Protein AF-A0AAW9ZR49-F1 (afdb_monomer)

Radius of gyration: 13.31 Å; Cα contacts (8 Å, |Δi|>4): 106; chains: 1; bounding box: 25×31×32 Å

Structure (mmCIF, N/CA/C/O backbone):
data_AF-A0AAW9ZR49-F1
#
_entry.id   AF-A0AAW9ZR49-F1
#
loop_
_atom_site.gro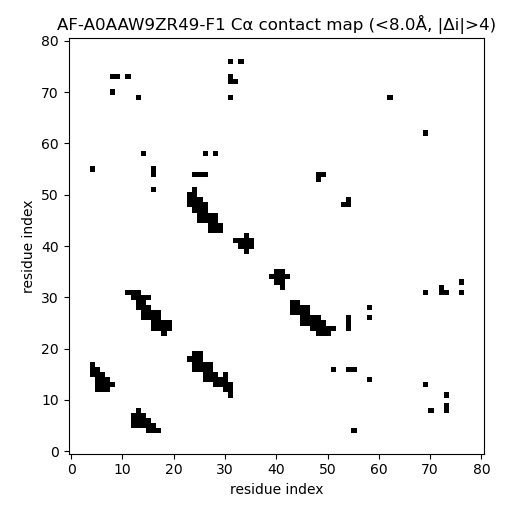up_PDB
_atom_site.id
_atom_site.type_symbol
_atom_site.label_atom_id
_atom_site.label_alt_id
_atom_site.label_comp_id
_atom_site.label_asym_id
_atom_site.label_entity_id
_atom_site.label_seq_id
_atom_site.pdbx_PDB_ins_code
_atom_site.Cartn_x
_atom_site.Cartn_y
_atom_site.Cartn_z
_atom_site.occupancy
_atom_site.B_iso_or_equiv
_atom_site.auth_seq_id
_atom_site.auth_comp_id
_atom_site.auth_asym_id
_atom_site.auth_atom_id
_atom_site.pdbx_PDB_model_num
ATOM 1 N N . MET A 1 1 ? -10.259 -1.549 -20.571 1.00 55.72 1 MET A N 1
ATOM 2 C CA . MET A 1 1 ? -10.020 -1.382 -19.120 1.00 55.72 1 MET A CA 1
ATOM 3 C C . MET A 1 1 ? -8.845 -2.269 -18.754 1.00 55.72 1 MET A C 1
ATOM 5 O O . MET A 1 1 ? -8.918 -3.463 -19.016 1.00 55.72 1 MET A O 1
ATOM 9 N N . GLY A 1 2 ? -7.744 -1.695 -18.264 1.00 68.56 2 GLY A N 1
ATOM 10 C CA . GLY A 1 2 ? -6.618 -2.482 -17.751 1.00 68.56 2 GLY A CA 1
ATOM 11 C C . GLY A 1 2 ? -6.999 -3.205 -16.455 1.00 68.56 2 GLY A C 1
ATOM 12 O O . GLY A 1 2 ? -8.046 -2.915 -15.871 1.00 68.56 2 GLY A O 1
ATOM 13 N N . PRO A 1 3 ? -6.184 -4.160 -15.997 1.00 77.31 3 PRO A N 1
ATOM 14 C CA . PRO A 1 3 ? -6.518 -4.931 -14.814 1.00 77.31 3 PRO A CA 1
ATOM 15 C C . PRO A 1 3 ? -6.305 -4.047 -13.556 1.00 77.31 3 PRO A C 1
ATOM 17 O O . PRO A 1 3 ? -5.475 -3.135 -13.580 1.00 77.31 3 PRO A O 1
ATOM 20 N N . PRO A 1 4 ? -7.048 -4.267 -12.454 1.00 84.50 4 PRO A N 1
ATOM 21 C CA . PRO A 1 4 ? -7.068 -3.336 -11.322 1.00 84.50 4 PRO A CA 1
ATOM 22 C C . PRO A 1 4 ? -5.695 -3.215 -10.651 1.00 84.50 4 PRO A C 1
ATOM 24 O O . PRO A 1 4 ? -5.003 -4.217 -10.443 1.00 84.50 4 PRO A O 1
ATOM 27 N N . THR A 1 5 ? -5.295 -1.990 -10.311 1.00 94.31 5 THR A N 1
ATOM 28 C CA . THR A 1 5 ? -3.993 -1.700 -9.688 1.00 94.31 5 THR A CA 1
ATOM 29 C C . THR A 1 5 ? -4.089 -1.306 -8.219 1.00 94.31 5 THR A C 1
ATOM 31 O O . THR A 1 5 ? -3.071 -1.315 -7.534 1.00 94.31 5 THR A O 1
ATOM 34 N N . ALA A 1 6 ? -5.284 -0.987 -7.724 1.00 96.06 6 ALA A N 1
ATOM 35 C CA . ALA A 1 6 ? -5.528 -0.680 -6.321 1.00 96.06 6 ALA A CA 1
ATOM 36 C C . ALA A 1 6 ? -6.023 -1.918 -5.562 1.00 96.06 6 ALA A C 1
ATOM 38 O O . ALA A 1 6 ? -6.819 -2.703 -6.082 1.00 96.06 6 ALA A O 1
ATOM 39 N N . LEU A 1 7 ? -5.542 -2.069 -4.331 1.00 96.00 7 LEU A N 1
ATOM 40 C CA . LEU A 1 7 ? -5.995 -3.057 -3.363 1.00 96.00 7 LEU A CA 1
ATOM 41 C C . LEU A 1 7 ? -6.816 -2.339 -2.292 1.00 96.00 7 LEU A C 1
ATOM 43 O O . LEU A 1 7 ? -6.358 -1.341 -1.731 1.00 96.00 7 LEU A O 1
ATOM 47 N N . PHE A 1 8 ? -8.004 -2.867 -2.010 1.00 96.00 8 PHE A N 1
ATOM 48 C CA . PHE A 1 8 ? -8.949 -2.279 -1.066 1.00 96.00 8 PHE A CA 1
ATOM 49 C C . PHE A 1 8 ? -9.236 -3.216 0.103 1.00 96.00 8 PHE A C 1
ATOM 51 O O . PHE A 1 8 ? -9.298 -4.433 -0.072 1.00 96.00 8 PHE A O 1
ATOM 58 N N . LEU A 1 9 ? -9.487 -2.627 1.270 1.00 96.25 9 LEU A N 1
ATOM 59 C CA . LEU A 1 9 ? -10.041 -3.295 2.441 1.00 96.25 9 LEU A CA 1
ATOM 60 C C . LEU A 1 9 ? -11.249 -2.495 2.927 1.00 96.25 9 LEU A C 1
ATOM 62 O O . LEU A 1 9 ? -11.110 -1.342 3.311 1.00 96.25 9 LEU A O 1
ATOM 66 N N . GLU A 1 10 ? -12.438 -3.101 2.894 1.00 94.00 10 GLU A N 1
ATOM 67 C CA . GLU A 1 10 ? -13.689 -2.459 3.341 1.00 94.00 10 GLU A CA 1
ATOM 68 C C . GLU A 1 10 ? -13.958 -1.082 2.694 1.00 94.00 10 GLU A C 1
ATOM 70 O O . GLU A 1 10 ? -14.487 -0.174 3.329 1.00 94.00 10 GLU A O 1
ATOM 75 N N . GLY A 1 11 ? -13.591 -0.936 1.416 1.00 92.75 11 GLY A N 1
ATOM 76 C CA . GLY A 1 11 ? -13.749 0.305 0.650 1.00 92.75 11 GLY A CA 1
ATOM 77 C C . GLY A 1 11 ? -12.583 1.292 0.776 1.00 92.75 11 GLY A C 1
ATOM 78 O O . GLY A 1 11 ? -12.507 2.214 -0.030 1.00 92.75 11 GLY A O 1
ATOM 79 N N . GLU A 1 12 ? -11.645 1.068 1.699 1.00 95.19 12 GLU A N 1
ATOM 80 C CA . GLU A 1 12 ? -10.451 1.900 1.874 1.00 95.19 12 GLU A CA 1
ATOM 81 C C . GLU A 1 12 ? -9.296 1.392 1.005 1.00 95.19 12 GLU A C 1
ATOM 83 O O . GLU A 1 12 ? -8.994 0.194 0.991 1.00 95.19 12 GLU A O 1
ATOM 88 N N . GLU A 1 13 ? -8.636 2.286 0.268 1.00 95.69 13 GLU A N 1
ATOM 89 C CA . GLU A 1 13 ? -7.447 1.934 -0.512 1.00 95.69 13 GLU A CA 1
ATOM 90 C C . GLU A 1 13 ? -6.264 1.707 0.435 1.00 95.69 13 GLU A C 1
ATOM 92 O O . GLU A 1 13 ? -5.848 2.618 1.144 1.00 95.69 13 GLU A O 1
ATOM 97 N N . VAL A 1 14 ? -5.673 0.510 0.415 1.00 97.00 14 VAL A N 1
ATOM 98 C CA . VAL A 1 14 ? -4.528 0.164 1.283 1.00 97.00 14 VAL A CA 1
ATOM 99 C C . VAL A 1 14 ? -3.203 0.127 0.523 1.00 97.00 14 VAL A C 1
ATOM 101 O O . VAL A 1 14 ? -2.137 0.371 1.093 1.00 97.00 14 VAL A O 1
ATOM 104 N N . ALA A 1 15 ? -3.258 -0.136 -0.785 1.00 97.62 15 ALA A N 1
ATOM 105 C CA . ALA A 1 15 ? -2.101 -0.094 -1.666 1.00 97.62 15 ALA A CA 1
ATOM 106 C C . ALA A 1 15 ? -2.499 0.165 -3.123 1.00 97.62 15 ALA A C 1
ATOM 108 O O . ALA A 1 15 ? -3.613 -0.154 -3.540 1.00 97.62 15 ALA A O 1
ATOM 109 N N . ARG A 1 16 ? -1.564 0.689 -3.922 1.00 96.56 16 ARG A N 1
ATOM 110 C CA . ARG A 1 16 ? -1.765 0.932 -5.355 1.00 96.56 16 ARG A CA 1
ATOM 111 C C . ARG A 1 16 ? -0.488 0.738 -6.155 1.00 96.56 16 ARG A C 1
ATOM 113 O O . ARG A 1 16 ? 0.538 1.336 -5.844 1.00 96.56 16 ARG A O 1
ATOM 120 N N . LEU A 1 17 ? -0.579 -0.050 -7.220 1.00 97.25 17 LEU A N 1
ATOM 121 C CA . LEU A 1 17 ? 0.448 -0.162 -8.250 1.00 97.25 17 LEU A CA 1
ATOM 122 C C . LEU A 1 17 ? 0.355 1.010 -9.222 1.00 97.25 17 LEU A C 1
ATOM 124 O O . LEU A 1 17 ? -0.729 1.380 -9.680 1.00 97.25 17 LEU A O 1
ATOM 128 N N . VAL A 1 18 ? 1.509 1.573 -9.549 1.00 95.38 18 VAL A N 1
ATOM 129 C CA . VAL A 1 18 ? 1.650 2.706 -10.454 1.00 95.38 18 VAL A CA 1
ATOM 130 C C . VAL A 1 18 ? 2.745 2.389 -11.459 1.00 95.38 18 VAL A C 1
ATOM 132 O O . VAL A 1 18 ? 3.822 1.922 -11.087 1.00 95.38 18 VAL A O 1
ATOM 135 N N . GLN A 1 19 ? 2.462 2.646 -12.732 1.00 94.88 19 GLN A N 1
ATOM 136 C CA . GLN A 1 19 ? 3.452 2.563 -13.794 1.00 94.88 19 GLN A CA 1
ATOM 137 C C . GLN A 1 19 ? 4.046 3.947 -14.046 1.00 94.88 19 GLN A C 1
ATOM 139 O O . GLN A 1 19 ? 3.318 4.937 -14.153 1.00 94.88 19 GLN A O 1
ATOM 144 N N . ARG A 1 20 ? 5.370 4.020 -14.148 1.00 93.31 20 ARG A N 1
ATOM 145 C CA . ARG A 1 20 ? 6.081 5.201 -14.640 1.00 93.31 20 ARG A CA 1
ATOM 146 C C . ARG A 1 20 ? 5.918 5.296 -16.157 1.00 93.31 20 ARG A C 1
ATOM 148 O O . ARG A 1 20 ? 5.725 4.289 -16.830 1.00 93.31 20 ARG A O 1
ATOM 155 N N . LEU A 1 21 ? 6.074 6.494 -16.720 1.00 95.06 21 LEU A N 1
ATOM 156 C CA . LEU A 1 21 ? 6.072 6.678 -18.182 1.00 95.06 21 LEU A CA 1
ATOM 157 C C . LEU A 1 21 ? 7.191 5.888 -18.880 1.00 95.06 21 LEU A C 1
ATOM 159 O O . LEU A 1 21 ? 7.045 5.487 -20.027 1.00 95.06 21 LEU A O 1
ATOM 163 N N . THR A 1 22 ? 8.283 5.641 -18.162 1.00 92.81 22 THR A N 1
ATOM 164 C CA . THR A 1 22 ? 9.432 4.830 -18.576 1.00 92.81 22 THR A CA 1
ATOM 165 C C . THR A 1 22 ? 9.155 3.317 -18.543 1.00 92.81 22 THR A C 1
ATOM 167 O O . THR A 1 22 ? 9.953 2.531 -19.042 1.00 92.81 22 THR A O 1
ATOM 170 N N . GLY A 1 23 ? 7.985 2.899 -18.044 1.00 90.88 23 GLY A N 1
ATOM 171 C CA . GLY A 1 23 ? 7.496 1.522 -18.091 1.00 90.88 23 GLY A CA 1
ATOM 172 C C . GLY A 1 23 ? 7.726 0.713 -16.814 1.00 90.88 23 GLY A C 1
ATOM 173 O O . GLY A 1 23 ? 7.051 -0.305 -16.632 1.00 90.88 23 GLY A O 1
ATOM 174 N N . GLU A 1 24 ? 8.603 1.163 -15.915 1.00 93.69 24 GLU A N 1
ATOM 175 C CA . GLU A 1 24 ? 8.836 0.538 -14.612 1.00 93.69 24 GLU A CA 1
ATOM 176 C C . GLU A 1 24 ? 7.643 0.736 -13.680 1.00 93.69 24 GLU A C 1
ATOM 178 O O . GLU A 1 24 ? 6.826 1.649 -13.835 1.00 93.69 24 GLU A O 1
ATOM 183 N N . TRP A 1 25 ? 7.559 -0.127 -12.674 1.00 96.25 25 TRP A N 1
ATOM 184 C CA . TRP A 1 25 ? 6.445 -0.156 -11.746 1.00 96.25 25 TRP A CA 1
ATOM 185 C C . TRP A 1 25 ? 6.908 0.139 -10.327 1.00 96.25 25 TRP A C 1
ATOM 187 O O . TRP A 1 25 ? 7.986 -0.252 -9.890 1.00 96.25 25 TRP A O 1
ATOM 197 N N . TYR A 1 26 ? 6.038 0.764 -9.553 1.00 96.81 26 TYR A N 1
ATOM 198 C CA . TYR A 1 26 ? 6.186 0.827 -8.109 1.00 96.81 26 TYR A CA 1
ATOM 199 C C . TYR A 1 26 ? 4.832 0.627 -7.443 1.00 96.81 26 TYR A C 1
ATOM 201 O O . TYR A 1 26 ? 3.778 0.792 -8.059 1.00 96.81 26 TYR A O 1
ATOM 209 N N . VAL A 1 27 ? 4.857 0.261 -6.168 1.00 97.62 27 VAL A N 1
ATOM 210 C CA . VAL A 1 27 ? 3.674 0.222 -5.314 1.00 97.62 27 VAL A CA 1
ATOM 211 C C . VAL A 1 27 ? 3.767 1.321 -4.266 1.00 97.62 27 VAL A C 1
ATOM 213 O O . VAL A 1 27 ? 4.809 1.514 -3.639 1.00 97.62 27 VAL A O 1
ATOM 216 N N . LEU A 1 28 ? 2.662 2.034 -4.075 1.00 97.00 28 LEU A N 1
ATOM 217 C CA . LEU A 1 28 ? 2.412 2.853 -2.898 1.00 97.00 28 LEU A CA 1
ATOM 218 C C . LEU A 1 28 ? 1.679 1.995 -1.871 1.00 97.00 28 LEU A C 1
ATOM 220 O O . LEU A 1 28 ? 0.579 1.518 -2.142 1.00 97.00 28 LEU A O 1
ATOM 224 N N . LEU A 1 29 ? 2.297 1.790 -0.716 1.00 97.50 29 LEU A N 1
ATOM 225 C CA . LEU A 1 29 ? 1.740 1.075 0.430 1.00 97.50 29 LEU A CA 1
ATOM 226 C C . LEU A 1 29 ? 1.212 2.068 1.470 1.00 97.50 29 LEU A C 1
ATOM 228 O O . LEU A 1 29 ? 1.503 3.263 1.403 1.00 97.50 29 LEU A O 1
ATOM 232 N N . GLU A 1 30 ? 0.490 1.547 2.464 1.00 96.50 30 GLU A N 1
ATOM 233 C CA . GLU A 1 30 ? -0.020 2.318 3.607 1.00 96.50 30 GLU A CA 1
ATOM 234 C C . GLU A 1 30 ? -0.947 3.476 3.200 1.00 96.50 30 GLU A C 1
ATOM 236 O O . GLU A 1 30 ? -0.973 4.525 3.846 1.00 96.50 30 GLU A O 1
ATOM 241 N N . ARG A 1 31 ? -1.702 3.299 2.108 1.00 95.50 31 ARG A N 1
ATOM 242 C CA . ARG A 1 31 ? -2.572 4.341 1.538 1.00 95.50 31 ARG A CA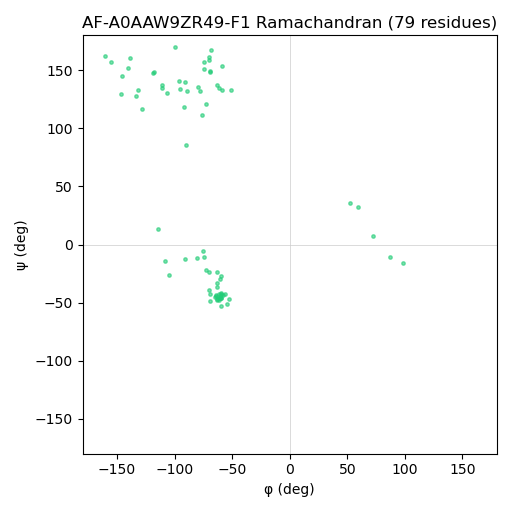 1
ATOM 243 C C . ARG A 1 31 ? -3.702 4.762 2.483 1.00 95.50 31 ARG A C 1
ATOM 245 O O . ARG A 1 31 ? -4.123 5.911 2.408 1.00 95.50 31 ARG A O 1
ATOM 252 N N . GLN A 1 32 ? -4.075 3.888 3.417 1.00 94.19 32 GLN A N 1
ATOM 253 C CA . GLN A 1 32 ? -5.074 4.128 4.457 1.00 94.19 32 GLN A CA 1
ATOM 254 C C . GLN A 1 32 ? -4.590 5.047 5.591 1.00 94.19 32 GLN A C 1
ATOM 256 O O . GLN A 1 32 ? -5.371 5.418 6.467 1.00 94.19 32 GLN A O 1
ATOM 261 N N . ARG A 1 33 ? -3.289 5.367 5.662 1.00 93.38 33 ARG A N 1
ATOM 262 C CA . ARG A 1 33 ? -2.760 6.173 6.767 1.00 93.38 33 ARG A CA 1
ATOM 263 C C . ARG A 1 33 ? -3.077 7.655 6.557 1.00 93.38 33 ARG A C 1
ATOM 265 O O . ARG A 1 33 ? -2.789 8.189 5.485 1.00 93.38 33 ARG A O 1
ATOM 272 N N . PRO A 1 34 ? -3.590 8.356 7.584 1.00 90.75 34 PRO A N 1
ATOM 273 C CA . PRO A 1 34 ? -3.862 9.780 7.478 1.00 90.75 34 PRO A CA 1
ATOM 274 C C . PRO A 1 34 ? -2.565 10.595 7.415 1.00 90.75 34 PRO A C 1
ATOM 276 O O . PRO A 1 34 ? -1.488 10.147 7.826 1.00 90.75 34 PRO A O 1
ATOM 279 N N . ALA A 1 35 ? -2.682 11.835 6.938 1.00 91.06 35 ALA A N 1
ATOM 280 C CA . ALA A 1 35 ? -1.600 12.800 7.049 1.00 91.06 35 ALA A CA 1
ATOM 281 C C . ALA A 1 35 ? -1.280 13.074 8.535 1.00 91.06 35 ALA A C 1
ATOM 283 O O . ALA A 1 35 ? -2.202 13.271 9.332 1.00 91.06 35 ALA A O 1
ATOM 284 N N . PRO A 1 36 ? 0.004 13.093 8.935 1.00 89.12 36 PRO A N 1
ATOM 285 C CA . PRO A 1 36 ? 0.387 13.511 10.277 1.00 89.12 36 PRO A CA 1
ATOM 286 C C . PRO A 1 36 ? -0.068 14.951 10.576 1.00 89.12 36 PRO A C 1
ATOM 288 O O . PRO A 1 36 ? -0.155 15.763 9.650 1.00 89.12 36 PRO A O 1
ATOM 291 N N . PRO A 1 37 ? -0.289 15.318 11.852 1.00 91.50 37 PRO A N 1
ATOM 292 C CA . PRO A 1 37 ? -0.622 16.690 12.227 1.00 91.50 37 PRO A CA 1
ATOM 293 C C . PRO A 1 37 ? 0.368 17.709 11.649 1.00 91.50 37 PRO A C 1
ATOM 295 O O . PRO A 1 37 ? 1.584 17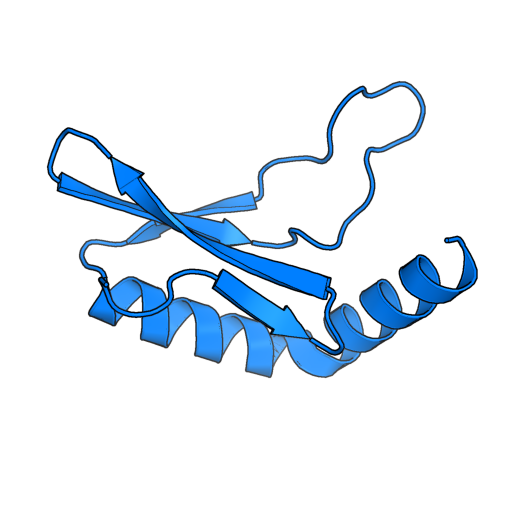.521 11.712 1.00 91.50 37 PRO A O 1
ATOM 298 N N . GLY A 1 38 ? -0.157 18.787 11.062 1.00 93.06 38 GLY A N 1
ATOM 299 C CA . GLY A 1 38 ? 0.655 19.836 10.437 1.00 93.06 38 GLY A CA 1
ATOM 300 C C . GLY A 1 38 ? 1.323 19.437 9.116 1.00 93.06 38 GLY A C 1
ATOM 301 O O . GLY A 1 38 ? 2.135 20.200 8.593 1.00 93.06 38 GLY A O 1
ATOM 302 N N . LYS A 1 39 ? 1.009 18.261 8.556 1.00 92.25 39 LYS A N 1
ATOM 303 C CA . LYS A 1 39 ? 1.445 17.854 7.217 1.00 92.25 39 LYS A CA 1
ATOM 304 C C . LYS A 1 39 ? 0.247 17.811 6.268 1.00 92.25 39 LYS A C 1
ATOM 306 O O . LYS A 1 39 ? -0.799 17.293 6.642 1.00 92.25 39 LYS A O 1
ATOM 311 N N . PRO A 1 40 ? 0.398 18.307 5.029 1.00 89.62 40 PRO A N 1
ATOM 312 C CA . PRO A 1 40 ? -0.688 18.281 4.053 1.00 89.62 40 PRO A CA 1
ATOM 313 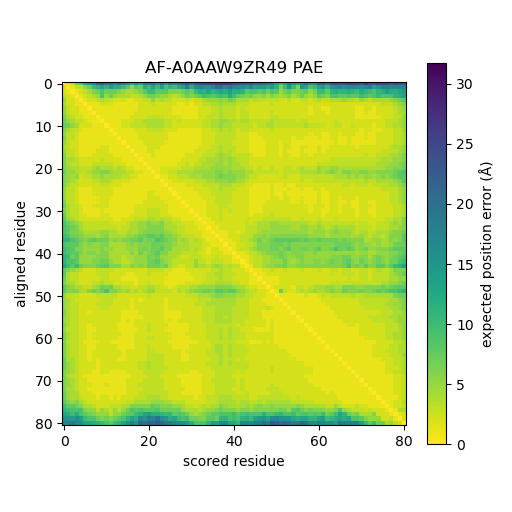C C . PRO A 1 40 ? -0.965 16.870 3.511 1.00 89.62 40 PRO A C 1
ATOM 315 O O . PRO A 1 40 ? -2.060 16.612 3.025 1.00 89.62 40 PRO A O 1
ATOM 318 N N . PHE A 1 41 ? 0.009 15.954 3.592 1.00 85.25 41 PHE A N 1
ATOM 319 C CA . PHE A 1 41 ? -0.081 14.612 3.014 1.00 85.25 41 PHE A CA 1
ATOM 320 C C . PHE A 1 41 ? 0.536 13.548 3.929 1.00 85.25 41 PHE A C 1
ATOM 322 O O . PHE A 1 41 ? 1.465 13.828 4.695 1.00 85.25 41 PHE A O 1
ATOM 329 N N . ALA A 1 42 ? 0.033 12.316 3.821 1.00 88.75 42 ALA A N 1
ATOM 330 C CA . ALA A 1 42 ? 0.628 11.145 4.457 1.00 88.75 42 ALA A CA 1
ATOM 331 C C . ALA A 1 42 ? 1.975 10.774 3.803 1.00 88.75 42 ALA A C 1
ATOM 333 O O . ALA A 1 42 ? 2.151 11.005 2.603 1.00 88.75 42 ALA A O 1
ATOM 334 N N . PRO A 1 43 ? 2.931 10.189 4.551 1.00 86.81 43 PRO A N 1
ATOM 335 C CA . PRO A 1 43 ? 4.184 9.713 3.975 1.00 86.81 43 PRO A CA 1
ATOM 336 C C . PRO A 1 43 ? 3.953 8.660 2.885 1.00 86.81 43 PRO A C 1
ATOM 338 O O . PRO A 1 43 ? 3.231 7.687 3.098 1.00 86.81 43 PRO A O 1
ATOM 341 N N . PHE A 1 44 ? 4.621 8.813 1.740 1.00 86.69 44 PHE A N 1
ATOM 342 C CA . PHE A 1 44 ? 4.602 7.799 0.688 1.00 86.69 44 PHE A CA 1
ATOM 343 C C . PHE A 1 44 ? 5.501 6.622 1.062 1.00 86.69 44 PHE A C 1
ATOM 345 O O . PHE A 1 44 ? 6.727 6.739 1.078 1.00 86.69 44 PHE A O 1
ATOM 352 N N . VAL A 1 45 ? 4.898 5.463 1.322 1.00 95.12 45 VAL A N 1
ATOM 353 C CA . VAL A 1 45 ? 5.643 4.209 1.469 1.00 95.12 45 VAL A CA 1
ATOM 354 C C . VAL A 1 45 ? 5.751 3.549 0.100 1.00 95.12 45 VAL A C 1
ATOM 356 O O . VAL A 1 45 ? 4.925 2.723 -0.279 1.00 95.12 45 VAL A O 1
ATOM 359 N N . GLN A 1 46 ? 6.765 3.951 -0.662 1.00 96.06 46 GLN A N 1
ATOM 360 C CA . GLN A 1 46 ? 7.010 3.447 -2.012 1.00 96.06 46 GLN A CA 1
ATOM 361 C C . GLN A 1 46 ? 7.930 2.222 -2.010 1.00 96.06 46 GLN A C 1
ATOM 363 O O . GLN A 1 46 ? 8.927 2.176 -1.284 1.00 96.06 46 GLN A O 1
ATOM 368 N N . ARG A 1 47 ? 7.625 1.239 -2.863 1.00 96.44 47 ARG A N 1
ATOM 369 C CA . ARG A 1 47 ? 8.513 0.112 -3.181 1.00 96.44 47 ARG A CA 1
ATOM 370 C C . ARG A 1 47 ? 8.554 -0.103 -4.689 1.00 96.44 47 ARG A C 1
ATOM 372 O O . ARG A 1 47 ? 7.506 -0.224 -5.314 1.00 96.44 47 ARG A O 1
ATOM 379 N N . GLU A 1 48 ? 9.752 -0.151 -5.261 1.00 96.38 48 GLU A N 1
ATOM 380 C CA . GLU A 1 48 ? 9.938 -0.465 -6.681 1.00 96.38 48 GLU A CA 1
ATOM 381 C C . GLU A 1 4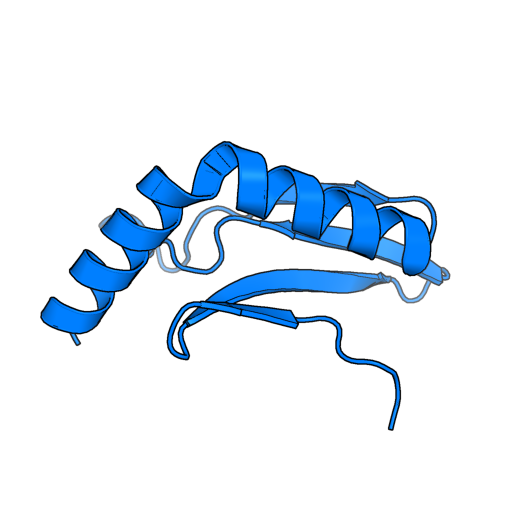8 ? 9.596 -1.937 -6.961 1.00 96.38 48 GLU A C 1
ATOM 383 O O . GLU A 1 48 ? 9.796 -2.811 -6.112 1.00 96.38 48 GLU A O 1
ATOM 388 N N . CYS A 1 49 ? 9.095 -2.212 -8.161 1.00 94.25 49 CYS A N 1
ATOM 389 C CA . CYS A 1 49 ? 8.871 -3.560 -8.669 1.00 94.25 49 CYS A CA 1
ATOM 390 C C . CYS A 1 49 ? 9.126 -3.605 -10.182 1.00 94.25 49 CYS A C 1
ATOM 392 O O . CYS A 1 49 ? 8.866 -2.656 -10.914 1.00 94.25 49 CYS A O 1
ATOM 394 N N . SER A 1 50 ? 9.666 -4.712 -10.677 1.00 87.06 50 SER A N 1
ATOM 395 C CA . SER A 1 50 ? 10.101 -4.814 -12.072 1.00 87.06 50 SER A CA 1
ATOM 396 C C . SER A 1 50 ? 8.959 -5.084 -13.056 1.00 87.06 50 SER A C 1
ATOM 398 O O . SER A 1 50 ? 9.160 -4.982 -14.263 1.00 87.06 50 SER A O 1
ATOM 400 N N . SER A 1 51 ? 7.760 -5.433 -12.574 1.00 93.00 51 SER A N 1
ATOM 401 C CA . SER A 1 51 ? 6.582 -5.665 -13.416 1.00 93.00 51 SER A CA 1
ATOM 402 C C . SER A 1 51 ? 5.269 -5.575 -12.637 1.00 93.00 51 SER A C 1
ATOM 404 O O . SER A 1 51 ? 5.246 -5.730 -11.413 1.00 93.00 51 SER A O 1
ATOM 406 N N . LEU A 1 52 ? 4.158 -5.413 -13.366 1.00 92.94 52 LEU A N 1
ATOM 407 C CA . LEU A 1 52 ? 2.800 -5.454 -12.814 1.00 92.94 52 LEU A CA 1
ATOM 408 C C . LEU A 1 52 ? 2.548 -6.732 -11.998 1.00 92.94 52 LEU A C 1
ATOM 410 O O . LEU A 1 52 ? 2.046 -6.664 -10.878 1.00 92.94 52 LEU A O 1
ATOM 414 N N . ASP A 1 53 ? 2.919 -7.896 -12.531 1.00 94.06 53 ASP A N 1
ATOM 415 C CA . ASP A 1 53 ? 2.663 -9.184 -11.879 1.00 94.06 53 ASP A CA 1
ATOM 416 C C . ASP A 1 53 ? 3.514 -9.386 -10.626 1.00 94.06 53 ASP A C 1
ATOM 418 O O . ASP A 1 53 ? 3.025 -9.899 -9.615 1.00 94.06 53 ASP A O 1
ATOM 422 N N . GLN A 1 54 ? 4.783 -8.964 -10.663 1.00 95.12 54 GLN A N 1
ATOM 423 C CA . GLN A 1 54 ? 5.630 -8.985 -9.474 1.00 95.12 54 GLN A CA 1
ATOM 424 C C . GLN A 1 54 ? 5.062 -8.049 -8.403 1.00 95.12 54 GLN A C 1
ATOM 426 O O . GLN A 1 54 ? 4.909 -8.460 -7.251 1.00 95.12 54 GLN A O 1
ATOM 431 N N . GLY A 1 55 ? 4.695 -6.827 -8.795 1.00 95.88 55 GLY A N 1
ATOM 432 C CA . GLY A 1 55 ? 4.090 -5.840 -7.913 1.00 95.88 55 GLY A CA 1
ATOM 433 C C . GLY A 1 55 ? 2.801 -6.350 -7.270 1.00 95.88 55 GLY A C 1
ATOM 434 O O . GLY A 1 55 ? 2.633 -6.233 -6.058 1.00 95.88 55 GLY A O 1
ATOM 435 N N . ARG A 1 56 ? 1.925 -7.010 -8.036 1.00 95.44 56 ARG A N 1
ATOM 436 C CA . ARG A 1 56 ? 0.690 -7.630 -7.525 1.00 95.44 56 ARG A CA 1
ATOM 437 C C . ARG A 1 56 ? 0.959 -8.679 -6.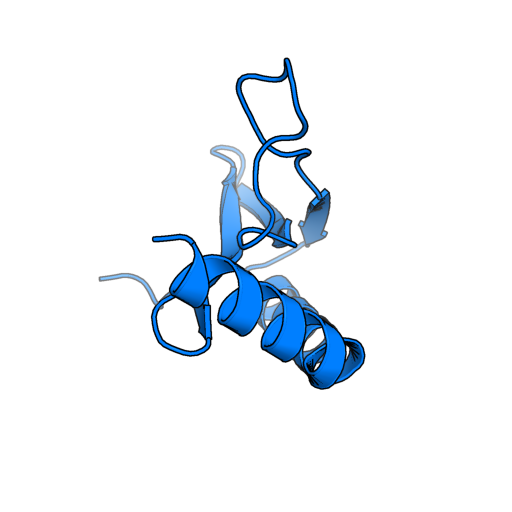462 1.00 95.44 56 ARG A C 1
ATOM 439 O O . ARG A 1 56 ? 0.414 -8.581 -5.365 1.00 95.44 56 ARG A O 1
ATOM 446 N N . ARG A 1 57 ? 1.822 -9.655 -6.761 1.00 95.56 57 ARG A N 1
ATOM 447 C CA . ARG A 1 57 ? 2.170 -10.714 -5.800 1.00 95.56 57 ARG A CA 1
ATOM 448 C C . ARG A 1 57 ? 2.788 -10.131 -4.533 1.00 95.56 57 ARG A C 1
ATOM 450 O O . ARG A 1 57 ? 2.371 -10.487 -3.435 1.00 95.56 57 ARG A O 1
ATOM 457 N N . GLY A 1 58 ? 3.735 -9.203 -4.682 1.00 96.75 58 GLY A N 1
ATOM 458 C CA . GLY A 1 58 ? 4.373 -8.519 -3.557 1.00 96.75 58 GLY A CA 1
ATOM 459 C C . GLY A 1 58 ? 3.376 -7.750 -2.690 1.00 96.75 58 GLY A C 1
ATOM 460 O O . GLY A 1 58 ? 3.419 -7.855 -1.467 1.00 96.75 58 GLY A O 1
ATOM 461 N N . THR A 1 59 ? 2.438 -7.041 -3.321 1.00 97.06 59 THR A N 1
ATOM 462 C CA . THR A 1 59 ? 1.400 -6.266 -2.627 1.00 97.06 59 THR A CA 1
ATOM 463 C C . THR A 1 59 ? 0.466 -7.171 -1.828 1.00 97.06 59 THR A C 1
ATOM 465 O O . THR A 1 59 ? 0.195 -6.880 -0.666 1.00 97.06 59 THR A O 1
ATOM 468 N N . VAL A 1 60 ? 0.021 -8.297 -2.399 1.00 95.94 60 VAL A N 1
ATOM 469 C CA . VAL A 1 60 ? -0.823 -9.264 -1.675 1.00 95.94 60 VAL A CA 1
ATOM 470 C C . VAL A 1 60 ? -0.059 -9.886 -0.505 1.00 95.94 60 VAL A C 1
ATOM 472 O O . VAL A 1 60 ? -0.583 -9.925 0.603 1.00 95.94 60 VAL A O 1
ATOM 475 N N . MET A 1 61 ? 1.193 -10.311 -0.708 1.00 97.62 61 MET A N 1
ATOM 476 C CA . MET A 1 61 ? 2.013 -10.865 0.378 1.00 97.62 61 MET A CA 1
ATOM 477 C C . MET A 1 61 ? 2.221 -9.863 1.517 1.00 97.62 61 MET A C 1
ATOM 479 O O . MET A 1 61 ? 2.141 -10.234 2.687 1.00 97.62 61 MET A O 1
ATOM 483 N N . TRP A 1 62 ? 2.467 -8.591 1.192 1.00 97.94 62 TRP A N 1
ATOM 484 C CA . TRP A 1 62 ? 2.548 -7.524 2.185 1.00 97.94 62 TRP A CA 1
ATOM 485 C C . TRP A 1 62 ? 1.221 -7.357 2.935 1.00 97.94 62 TRP A C 1
ATOM 487 O O . TRP A 1 62 ? 1.225 -7.334 4.164 1.00 97.94 62 TRP A O 1
ATOM 497 N N . ALA A 1 63 ? 0.092 -7.299 2.224 1.00 97.25 63 ALA A N 1
ATOM 498 C CA . ALA A 1 63 ? -1.217 -7.116 2.842 1.00 97.25 63 ALA A CA 1
ATOM 499 C C . ALA A 1 63 ? -1.549 -8.264 3.804 1.00 97.25 63 ALA A C 1
ATOM 501 O O . ALA A 1 63 ? -1.909 -8.001 4.945 1.00 97.25 63 ALA A O 1
ATOM 502 N N . VAL A 1 64 ? -1.326 -9.517 3.391 1.00 97.75 64 VAL A N 1
ATOM 503 C CA . VAL 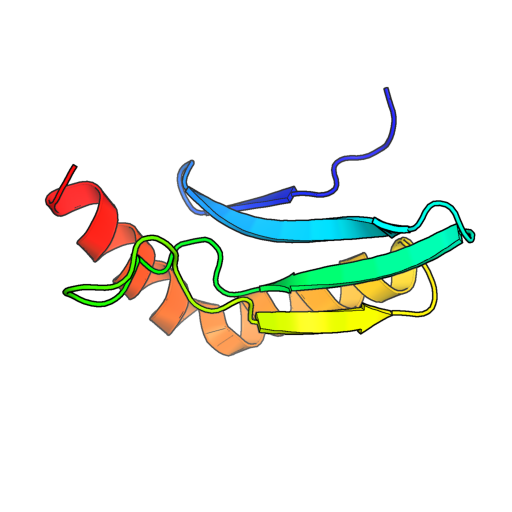A 1 64 ? -1.513 -10.706 4.241 1.00 97.75 64 VAL A CA 1
ATOM 504 C C . VAL A 1 64 ? -0.593 -10.658 5.462 1.00 97.75 64 VAL A C 1
ATOM 506 O O . VAL A 1 64 ? -1.036 -10.860 6.589 1.00 97.75 64 VAL A O 1
ATOM 509 N N . ARG A 1 65 ? 0.690 -10.320 5.275 1.00 98.44 65 ARG A N 1
ATOM 510 C CA . ARG A 1 65 ? 1.655 -10.210 6.381 1.00 98.44 65 ARG A CA 1
ATOM 511 C C . ARG A 1 65 ? 1.255 -9.157 7.420 1.00 98.44 65 ARG A C 1
ATOM 513 O O . ARG A 1 65 ? 1.625 -9.282 8.586 1.00 98.44 65 ARG A O 1
ATOM 520 N N . HIS A 1 66 ? 0.554 -8.105 7.007 1.00 98.12 66 HIS A N 1
ATOM 521 C CA . HIS A 1 66 ? 0.210 -6.962 7.853 1.00 98.12 66 HIS A CA 1
ATOM 522 C C . HIS A 1 66 ? -1.294 -6.813 8.110 1.00 98.12 66 HIS A C 1
ATOM 524 O O . HIS A 1 66 ? -1.716 -5.777 8.627 1.00 98.12 66 HIS A O 1
ATOM 530 N N . GLU A 1 67 ? -2.087 -7.839 7.798 1.00 97.56 67 GLU A N 1
ATOM 531 C CA . GLU A 1 67 ? -3.547 -7.762 7.728 1.00 97.56 67 GLU A CA 1
ATOM 532 C C . GLU A 1 67 ? -4.167 -7.230 9.020 1.00 97.56 67 GLU A C 1
ATOM 534 O O . GLU A 1 67 ? -4.907 -6.249 8.988 1.00 97.56 67 GLU A O 1
ATOM 539 N N . ALA A 1 68 ? -3.809 -7.813 10.168 1.00 98.25 68 ALA A N 1
ATOM 540 C CA . ALA A 1 68 ? -4.364 -7.423 11.464 1.00 98.25 68 ALA A CA 1
ATOM 541 C C . ALA A 1 68 ? -4.172 -5.924 11.763 1.00 98.25 68 ALA A C 1
ATOM 543 O O . ALA A 1 68 ? -5.098 -5.250 12.216 1.00 98.25 68 ALA A O 1
ATOM 544 N N . ARG A 1 69 ? -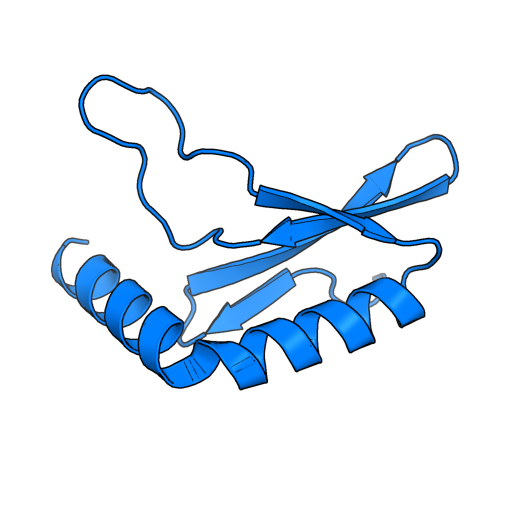2.985 -5.383 11.457 1.00 97.88 69 ARG A N 1
ATOM 545 C CA . ARG A 1 69 ? -2.678 -3.960 11.650 1.00 97.88 69 ARG A CA 1
ATOM 546 C C . ARG A 1 69 ? -3.461 -3.090 10.669 1.00 97.88 69 ARG A C 1
ATOM 548 O O . ARG A 1 69 ? -4.068 -2.112 11.090 1.00 97.88 69 ARG A O 1
ATOM 555 N N . ILE A 1 70 ? -3.455 -3.442 9.383 1.00 97.81 70 ILE A N 1
ATOM 556 C CA . ILE A 1 70 ? -4.157 -2.676 8.344 1.00 97.81 70 ILE A CA 1
ATOM 557 C C . ILE A 1 70 ? -5.657 -2.627 8.659 1.00 97.81 70 ILE A C 1
ATOM 559 O O . ILE A 1 70 ? -6.263 -1.563 8.595 1.00 97.81 70 ILE A O 1
ATOM 563 N N . ARG A 1 71 ? -6.249 -3.748 9.084 1.00 97.88 71 ARG A N 1
ATOM 564 C CA . ARG A 1 71 ? -7.663 -3.824 9.469 1.00 97.88 71 ARG A CA 1
ATOM 565 C C . ARG A 1 71 ? -7.991 -2.906 10.646 1.00 97.88 71 ARG A C 1
ATOM 567 O O . ARG A 1 71 ? -9.005 -2.210 10.605 1.00 97.88 71 ARG A O 1
ATOM 574 N N . ALA A 1 72 ? -7.132 -2.866 11.666 1.00 97.50 72 ALA A N 1
ATOM 575 C CA . ALA A 1 72 ? -7.293 -1.957 12.800 1.00 97.50 72 ALA A CA 1
ATOM 576 C C . ALA A 1 72 ? -7.197 -0.479 12.374 1.00 97.50 72 ALA A C 1
ATOM 578 O O . ALA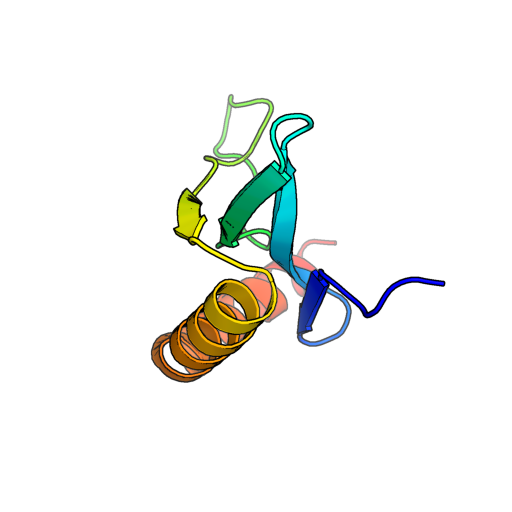 A 1 72 ? -8.026 0.330 12.786 1.00 97.50 72 ALA A O 1
ATOM 579 N N . GLU A 1 73 ? -6.235 -0.135 11.513 1.00 95.94 73 GLU A N 1
ATOM 580 C CA . GLU A 1 73 ? -6.059 1.224 10.981 1.00 95.94 73 GLU A CA 1
ATOM 581 C C . GLU A 1 73 ? -7.264 1.674 10.139 1.00 95.94 73 GLU A C 1
ATOM 583 O O . GLU A 1 73 ? -7.807 2.751 10.383 1.00 95.94 73 GLU A O 1
ATOM 588 N N . VAL A 1 74 ? -7.734 0.834 9.208 1.00 96.25 74 VAL A N 1
ATOM 589 C CA . VAL A 1 74 ? -8.922 1.113 8.378 1.00 96.25 74 VAL A CA 1
ATOM 590 C C . VAL A 1 74 ? -10.164 1.294 9.249 1.00 96.25 74 VAL A C 1
ATOM 592 O O . VAL A 1 74 ? -10.915 2.251 9.069 1.00 96.25 74 VAL A O 1
ATOM 595 N N . THR A 1 75 ? -10.363 0.421 10.240 1.00 96.00 75 THR A N 1
ATOM 596 C CA . THR A 1 75 ? -11.494 0.534 11.173 1.00 96.00 75 THR A CA 1
ATOM 597 C C . THR A 1 75 ? -11.443 1.860 11.934 1.00 96.00 75 THR A C 1
ATOM 599 O O . THR A 1 75 ? -12.445 2.568 12.013 1.00 96.00 75 THR A O 1
ATOM 602 N N . ALA A 1 76 ? -10.271 2.239 12.451 1.00 91.75 76 ALA A N 1
ATOM 603 C CA . ALA A 1 76 ? -10.094 3.498 13.167 1.00 91.75 76 ALA A CA 1
ATOM 604 C C . ALA A 1 76 ? -10.347 4.725 12.275 1.00 91.75 76 ALA A C 1
ATOM 606 O O . ALA A 1 76 ? -10.898 5.716 12.750 1.00 91.75 76 ALA A O 1
ATOM 607 N N . GLN A 1 77 ? -9.971 4.665 10.994 1.00 85.69 77 GLN A N 1
ATOM 608 C CA . GLN A 1 77 ? -10.202 5.743 10.034 1.00 85.69 77 GLN A CA 1
ATOM 609 C C . GLN A 1 77 ? -11.690 5.897 9.692 1.00 85.69 77 GLN A C 1
ATOM 611 O O . GLN A 1 77 ? -12.207 7.014 9.686 1.00 85.69 77 GLN A O 1
ATOM 616 N N . ARG A 1 78 ? -12.403 4.783 9.489 1.00 84.69 78 ARG A N 1
ATOM 617 C CA . ARG A 1 78 ? -13.848 4.784 9.207 1.00 84.69 78 ARG A CA 1
ATOM 618 C C . ARG A 1 78 ? -14.681 5.352 10.356 1.00 84.69 78 ARG A C 1
ATOM 620 O O . ARG A 1 78 ? -15.689 5.986 10.097 1.00 84.69 78 ARG A O 1
ATOM 627 N N . VAL A 1 79 ? -14.257 5.163 11.607 1.00 82.12 79 VAL A N 1
ATOM 628 C CA . VAL A 1 79 ? -14.921 5.761 12.786 1.00 82.12 79 VAL A CA 1
ATOM 629 C C . VAL A 1 79 ? -14.727 7.284 12.854 1.00 82.12 79 VAL A C 1
ATOM 631 O O . VAL A 1 79 ? -15.517 7.976 13.488 1.00 82.12 79 VAL A O 1
ATOM 634 N N . ARG A 1 80 ? -13.671 7.818 12.230 1.00 69.56 80 ARG A N 1
ATOM 635 C CA . ARG A 1 80 ? -13.350 9.256 12.220 1.00 69.56 80 ARG A CA 1
ATOM 636 C C . ARG A 1 80 ? -13.970 10.024 11.048 1.00 69.56 80 ARG A C 1
ATOM 638 O O . ARG A 1 80 ? -13.865 11.248 11.045 1.00 69.56 80 ARG A O 1
ATOM 645 N N . SER A 1 81 ? -14.503 9.312 10.055 1.00 62.94 81 SER A N 1
ATOM 646 C CA . SER A 1 81 ? -15.061 9.863 8.811 1.00 62.94 81 SER A CA 1
ATOM 647 C C . SER A 1 81 ? -16.560 10.089 8.955 1.00 62.94 81 SER A C 1
ATOM 649 O O . SER A 1 81 ? -17.037 11.121 8.442 1.00 62.94 81 SER A O 1
#

Mean predicted aligned error: 3.49 Å

Foldseek 3Di:
DDDAFFDDDPNQTAKGWDADPVGWIKMFGRSLDACDPPGPGNDTPIDTDRDSVRRVVVRVVVCVVCVVVVVVSNVVSVVVD

Nearest PDB structures (foldseek):
  3tpv-assembly1_B  TM=5.095E-01  e=1.455E+00  Escherichia coli
  8i9v-assembly1_Ce  TM=4.189E-01  e=1.282E+00  Thermochaetoides thermophila DSM 1495
  5ys7-assembly1_A-2  TM=6.519E-01  e=6.285E+00  Borreliella burgdorferi

pLDDT: mean 92.5, std 7.75, range [55.72, 98.44]

Solvent-accessible surface area (backbone atoms only — not comparable to full-atom values): 4834 Å² total; per-residue (Å²): 133,80,81,85,46,67,43,69,55,99,86,41,50,39,30,34,55,45,72,46,95,88,66,46,27,32,34,38,38,63,56,60,53,71,46,52,91,98,42,99,57,43,80,82,45,70,45,82,29,91,34,72,70,56,39,50,53,52,50,51,53,50,47,64,75,41,38,74,60,53,52,52,48,47,52,57,48,63,76,74,107

Secondary structure (DSSP, 8-state):
-PPP-EEEETTEEEEEEEE-TTS-EEEEE-TTPPPPTT-SS---EEEEESSHHHHHHHHHHHHHHTHHHHHHHHHHHHHH-

Sequence (81 aa):
MGPPTALFLEGEEVARLVQRLTGEWYVLLERQRPAPPGKPFAPFVQRECSSLDQGRRGTVMWAVRHEARIRAEVTAQRVRS

Organism: NCBI:txid453602